Protein AF-A0A917B1N3-F1 (afdb_monomer)

Foldseek 3Di:
DDDPVVVDDDPPDDDDPDDDQQCPDQDADPVRHRDHPVVVVVVVVVCVVVPDQDPVNDPDDDDDDDDDDPVVVVVLVVVCVVVVHDSVVVVVVVVVVVVVVVVVD

Organism: NCBI:txid1588641

pLDDT: mean 83.88, std 13.62, range [46.44, 98.12]

Structure (mmCIF, N/CA/C/O backbone):
data_AF-A0A917B1N3-F1
#
_entry.id   AF-A0A917B1N3-F1
#
loop_
_atom_site.group_PDB
_atom_site.id
_atom_site.type_symbol
_atom_site.label_atom_id
_atom_site.label_alt_id
_atom_site.label_comp_id
_atom_site.label_asym_id
_atom_site.label_entity_id
_atom_site.label_seq_id
_atom_site.pdbx_PDB_ins_code
_atom_site.Cartn_x
_atom_site.Cartn_y
_atom_site.Cartn_z
_atom_site.occupancy
_atom_site.B_iso_or_equiv
_atom_site.auth_seq_id
_atom_site.auth_comp_id
_atom_site.auth_asym_id
_atom_site.auth_atom_id
_atom_site.pdbx_PDB_model_num
ATOM 1 N N . MET A 1 1 ? -11.372 -7.881 -39.532 1.00 46.44 1 MET A N 1
ATOM 2 C CA . MET A 1 1 ? -11.216 -7.941 -38.065 1.00 46.44 1 MET A CA 1
ATOM 3 C C . MET A 1 1 ? -10.476 -9.236 -37.768 1.00 46.44 1 MET A C 1
ATOM 5 O O . MET A 1 1 ? -10.992 -10.292 -38.102 1.00 46.44 1 MET A O 1
ATOM 9 N N . THR A 1 2 ? -9.215 -9.158 -37.349 1.00 63.59 2 THR A N 1
ATOM 10 C CA . THR A 1 2 ? -8.315 -10.316 -37.208 1.00 63.59 2 THR A CA 1
ATOM 11 C C . THR A 1 2 ? -8.756 -11.190 -36.036 1.00 63.59 2 THR A C 1
ATOM 13 O O . THR A 1 2 ? -9.045 -10.660 -34.966 1.00 63.59 2 THR A O 1
ATOM 16 N N . ASP A 1 3 ? -8.815 -12.510 -36.226 1.00 69.75 3 ASP A N 1
ATOM 17 C CA . ASP A 1 3 ? -9.096 -13.451 -35.139 1.00 69.75 3 ASP A CA 1
ATOM 18 C C . ASP A 1 3 ? -7.950 -13.417 -34.119 1.00 69.75 3 ASP A C 1
ATOM 20 O O . ASP A 1 3 ? -6.845 -13.910 -34.361 1.00 69.75 3 ASP A O 1
ATOM 24 N N . THR A 1 4 ? -8.209 -12.784 -32.978 1.00 71.38 4 THR A N 1
ATOM 25 C CA . THR A 1 4 ? -7.233 -12.613 -31.902 1.00 71.38 4 THR A CA 1
ATOM 26 C C . THR A 1 4 ? -7.005 -13.896 -31.108 1.00 71.38 4 THR A C 1
ATOM 28 O O . THR A 1 4 ? -5.997 -13.988 -30.406 1.00 71.38 4 THR A O 1
ATOM 31 N N . LYS A 1 5 ? -7.867 -14.919 -31.249 1.00 76.12 5 LYS A N 1
ATOM 32 C CA . LYS A 1 5 ? -7.704 -16.201 -30.547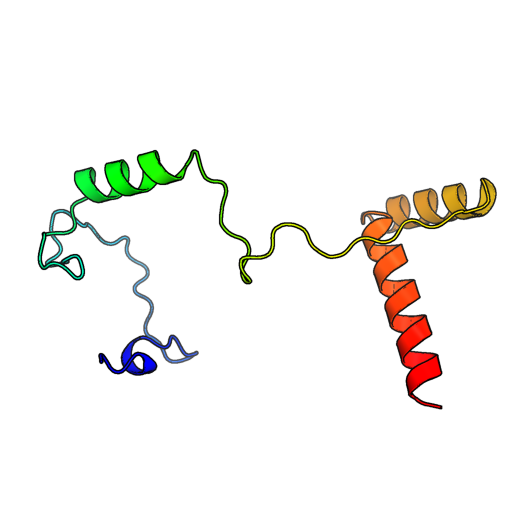 1.00 76.12 5 LYS A CA 1
ATOM 33 C C . LYS A 1 5 ? -6.423 -16.924 -30.954 1.00 76.12 5 LYS A C 1
ATOM 35 O O . LYS A 1 5 ? -5.865 -17.634 -30.124 1.00 76.12 5 LYS A O 1
ATOM 40 N N . LYS A 1 6 ? -5.914 -16.701 -32.175 1.00 70.00 6 LYS A N 1
ATOM 41 C CA . LYS A 1 6 ? -4.676 -17.344 -32.652 1.00 70.00 6 LYS A CA 1
ATOM 42 C C . LYS A 1 6 ? -3.413 -16.917 -31.894 1.00 70.00 6 LYS A C 1
ATOM 44 O O . LYS A 1 6 ? -2.393 -17.578 -32.017 1.00 70.00 6 LYS A O 1
ATOM 49 N N . TYR A 1 7 ? -3.464 -15.805 -31.161 1.00 78.69 7 TYR A N 1
ATOM 50 C CA . TYR A 1 7 ? -2.335 -15.282 -30.385 1.00 78.69 7 TYR A CA 1
ATOM 51 C C . TYR A 1 7 ? -2.450 -15.601 -28.887 1.00 78.69 7 TYR A C 1
ATOM 53 O O . TYR A 1 7 ? -1.680 -15.081 -28.082 1.00 78.69 7 TYR A O 1
ATOM 61 N N . ARG A 1 8 ? -3.444 -16.405 -28.485 1.00 82.81 8 ARG A N 1
ATOM 62 C CA . ARG A 1 8 ? -3.645 -16.777 -27.085 1.00 82.81 8 ARG A CA 1
ATOM 63 C C . ARG A 1 8 ? -2.549 -17.750 -26.651 1.00 82.81 8 ARG A C 1
ATOM 65 O O . ARG A 1 8 ? -2.492 -18.863 -27.155 1.00 82.81 8 ARG A O 1
ATOM 72 N N . VAL A 1 9 ? -1.739 -17.332 -25.682 1.00 81.62 9 VAL A N 1
ATOM 73 C CA . VAL A 1 9 ? -0.772 -18.200 -25.001 1.00 81.62 9 VAL A CA 1
ATOM 74 C C . VAL A 1 9 ? -1.523 -19.109 -24.020 1.00 81.62 9 VAL A C 1
ATOM 76 O O . VAL A 1 9 ? -2.380 -18.647 -23.263 1.00 81.62 9 VAL A O 1
ATOM 79 N N . THR A 1 10 ? -1.226 -20.399 -24.077 1.00 87.31 10 THR A N 1
ATOM 80 C CA . THR A 1 10 ? -1.765 -21.493 -23.255 1.00 87.31 10 THR A CA 1
ATOM 81 C C . THR A 1 10 ? -0.613 -22.280 -22.634 1.00 87.31 10 THR A C 1
ATOM 83 O O . THR A 1 10 ? 0.536 -22.085 -23.025 1.00 87.31 10 THR A O 1
ATOM 86 N N . ASP A 1 11 ? -0.908 -23.198 -21.715 1.00 85.75 11 ASP A N 1
ATOM 87 C CA . ASP A 1 11 ? 0.121 -24.022 -21.059 1.00 85.75 11 ASP A CA 1
ATOM 88 C C . ASP A 1 11 ? 0.914 -24.894 -22.053 1.00 85.75 11 ASP A C 1
ATOM 90 O O . ASP A 1 11 ? 2.092 -25.159 -21.841 1.00 85.75 11 ASP A O 1
ATOM 94 N N . ASP A 1 12 ? 0.301 -25.258 -23.184 1.00 85.19 12 ASP A N 1
ATOM 95 C CA . ASP A 1 12 ? 0.945 -26.011 -24.272 1.00 85.19 12 ASP A CA 1
ATOM 96 C C . ASP A 1 12 ? 1.669 -25.122 -25.299 1.00 85.19 12 ASP A C 1
ATOM 98 O O . ASP A 1 12 ? 2.162 -25.606 -26.322 1.00 85.19 12 ASP A O 1
ATOM 102 N N . SER A 1 13 ? 1.690 -23.802 -25.095 1.00 83.31 13 SER A N 1
ATOM 103 C CA . SER A 1 13 ? 2.369 -22.899 -26.021 1.00 83.31 13 SER A CA 1
ATOM 104 C C . SER A 1 13 ? 3.875 -23.112 -25.953 1.00 83.31 13 SER A C 1
ATOM 106 O O . SER A 1 13 ? 4.497 -22.935 -24.909 1.00 83.31 13 SER A O 1
ATOM 108 N N . GLN A 1 14 ? 4.472 -23.451 -27.095 1.00 78.75 14 GLN A N 1
ATOM 109 C CA . GLN A 1 14 ? 5.921 -23.557 -27.212 1.00 78.75 14 GLN A CA 1
ATOM 110 C C . GLN A 1 14 ? 6.547 -22.170 -27.066 1.00 78.75 14 GLN A C 1
ATOM 112 O O . GLN A 1 14 ? 6.391 -21.307 -27.931 1.00 78.75 14 GLN A O 1
ATOM 117 N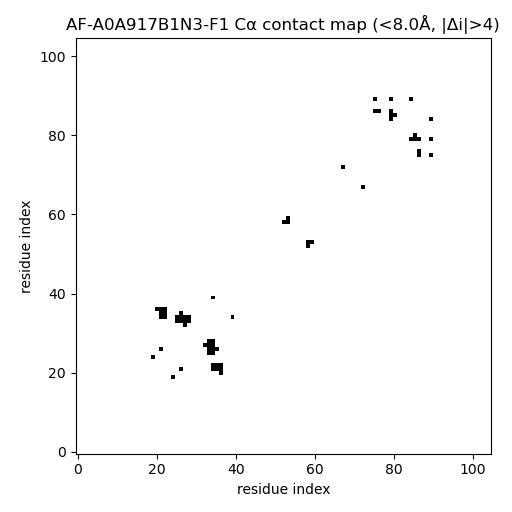 N . LEU A 1 15 ? 7.252 -21.966 -25.958 1.00 76.50 15 LEU A N 1
ATOM 118 C CA . LEU A 1 15 ? 8.086 -20.794 -25.747 1.00 76.50 15 LEU A CA 1
ATOM 119 C C . LEU A 1 15 ? 9.492 -21.123 -26.238 1.00 76.50 15 LEU A C 1
ATOM 121 O O . LEU A 1 15 ? 10.069 -22.145 -25.869 1.00 76.50 15 LEU A O 1
ATOM 125 N N . VAL A 1 16 ? 10.032 -20.267 -27.096 1.00 77.50 16 VAL A N 1
ATOM 126 C CA . VAL A 1 16 ? 11.417 -20.386 -27.543 1.00 77.50 16 VAL A CA 1
ATOM 127 C C . VAL A 1 16 ? 12.284 -19.715 -26.480 1.00 77.50 16 VAL A C 1
ATOM 129 O O . VAL A 1 16 ? 12.086 -18.539 -26.192 1.00 77.50 16 VAL A O 1
ATOM 132 N N . GLU A 1 17 ? 13.208 -20.460 -25.869 1.00 65.00 17 GLU A N 1
ATOM 133 C CA . GLU A 1 17 ? 14.089 -19.933 -24.807 1.00 65.00 17 GLU A CA 1
ATOM 134 C C . GLU A 1 17 ? 15.185 -18.997 -25.339 1.00 65.00 17 GLU A C 1
ATOM 136 O O . GLU A 1 17 ? 15.830 -18.288 -24.570 1.00 65.00 17 GLU A O 1
ATOM 141 N N . ALA A 1 18 ? 15.407 -18.992 -26.655 1.00 78.75 18 ALA A N 1
ATOM 142 C CA . ALA A 1 18 ? 16.386 -18.129 -27.294 1.00 78.75 18 ALA A CA 1
ATOM 143 C C . ALA A 1 18 ? 15.833 -16.714 -27.494 1.00 78.75 18 ALA A C 1
ATOM 145 O O . ALA A 1 18 ? 14.690 -16.531 -27.921 1.00 78.75 18 ALA A O 1
ATOM 146 N N . GLU A 1 19 ? 16.680 -15.718 -27.245 1.00 76.69 19 GLU A N 1
ATOM 147 C CA . GLU A 1 19 ? 16.387 -14.335 -27.603 1.00 76.69 19 GLU A CA 1
ATOM 148 C C . GLU A 1 19 ? 16.157 -14.221 -29.115 1.00 76.69 19 GLU A C 1
ATOM 150 O O . GLU A 1 19 ? 16.890 -14.793 -29.928 1.00 76.69 19 GLU A O 1
ATOM 155 N N . ALA A 1 20 ? 15.107 -13.493 -29.493 1.00 81.44 20 ALA A N 1
ATOM 156 C CA . ALA A 1 20 ? 14.822 -13.213 -30.889 1.00 81.44 20 ALA A CA 1
ATOM 157 C C . ALA A 1 20 ? 15.759 -12.105 -31.383 1.00 81.44 20 ALA A C 1
ATOM 159 O O . ALA A 1 20 ? 15.698 -10.987 -30.885 1.00 81.44 20 ALA A O 1
ATOM 160 N N . ASP A 1 21 ? 16.589 -12.415 -32.378 1.00 87.06 21 ASP A N 1
ATOM 161 C CA . ASP A 1 21 ? 17.374 -11.427 -33.123 1.00 87.06 21 ASP A CA 1
ATOM 162 C C . ASP A 1 21 ? 16.456 -10.744 -34.145 1.00 87.06 21 ASP A C 1
ATOM 164 O O . ASP A 1 21 ? 16.099 -11.339 -35.171 1.00 87.06 21 ASP A O 1
ATOM 168 N N . LEU A 1 22 ? 16.026 -9.514 -33.848 1.00 87.75 22 LEU A N 1
ATOM 169 C CA . LEU A 1 22 ? 15.052 -8.805 -34.682 1.00 87.75 22 LEU A CA 1
ATOM 170 C C . LEU A 1 22 ? 15.633 -8.380 -36.032 1.00 87.75 22 LEU A C 1
ATOM 172 O O . LEU A 1 22 ? 14.884 -8.245 -36.995 1.00 87.75 22 LEU A O 1
ATOM 176 N N . ASP A 1 23 ? 16.950 -8.215 -36.130 1.00 86.75 23 ASP A N 1
ATOM 177 C CA . ASP A 1 23 ? 17.607 -7.799 -37.370 1.00 86.75 23 ASP A CA 1
ATOM 178 C C . ASP A 1 23 ? 17.771 -8.967 -38.355 1.00 86.75 23 ASP A C 1
ATOM 180 O O . ASP A 1 23 ? 17.856 -8.756 -39.569 1.00 86.75 23 ASP A O 1
ATOM 184 N N . LYS A 1 24 ? 17.786 -10.209 -37.854 1.00 84.00 24 LYS A N 1
ATOM 185 C CA . LYS A 1 24 ? 17.796 -11.432 -38.679 1.00 84.00 24 LYS A CA 1
ATOM 186 C C . LYS A 1 24 ? 16.412 -12.052 -38.873 1.00 84.00 24 LYS A C 1
ATOM 188 O O . LYS A 1 24 ? 16.215 -12.816 -39.821 1.00 84.00 24 LYS A O 1
ATOM 193 N N . GLY A 1 25 ? 15.469 -11.770 -37.978 1.00 74.88 25 GLY A N 1
ATOM 194 C CA . GLY A 1 25 ? 14.108 -12.289 -38.032 1.00 74.88 25 GLY A CA 1
ATOM 195 C C . GLY A 1 25 ? 13.249 -11.600 -39.096 1.00 74.88 25 GLY A C 1
ATOM 196 O O . GLY A 1 25 ? 13.331 -10.397 -39.318 1.00 74.88 25 GLY A O 1
ATOM 197 N N . GLN A 1 26 ? 12.350 -12.349 -39.741 1.00 80.25 26 GLN A N 1
ATOM 198 C CA . GLN A 1 26 ? 11.355 -11.775 -40.654 1.00 80.25 26 GLN A CA 1
ATOM 199 C C . GLN A 1 26 ? 10.118 -11.309 -39.866 1.00 80.25 26 GLN A C 1
ATOM 201 O O . GLN A 1 26 ? 9.020 -11.847 -40.015 1.00 80.25 26 GLN A O 1
ATOM 206 N N . HIS A 1 27 ? 10.311 -10.335 -38.974 1.00 84.25 27 HIS A N 1
ATOM 207 C CA . HIS A 1 27 ? 9.247 -9.754 -38.155 1.00 84.25 27 HIS A CA 1
ATOM 208 C C . HIS A 1 27 ? 8.769 -8.427 -38.744 1.00 84.25 27 HIS A C 1
ATOM 210 O O . HIS A 1 27 ? 9.560 -7.610 -39.214 1.00 84.25 27 HIS A O 1
ATOM 216 N N . THR A 1 28 ? 7.458 -8.193 -38.708 1.00 90.19 28 THR A N 1
ATOM 217 C CA . THR A 1 28 ? 6.852 -6.962 -39.225 1.00 90.19 28 THR A CA 1
ATOM 218 C C . THR A 1 28 ? 5.834 -6.394 -38.252 1.00 90.19 28 THR A C 1
ATOM 220 O O . THR A 1 28 ? 5.052 -7.128 -37.645 1.00 90.19 28 THR A O 1
ATOM 223 N N . TRP A 1 29 ? 5.786 -5.070 -38.183 1.00 87.25 29 TRP A N 1
ATOM 224 C CA . TRP A 1 29 ? 4.713 -4.321 -37.549 1.00 87.25 29 TRP A CA 1
ATOM 225 C C . TRP A 1 29 ? 3.367 -4.556 -38.267 1.00 87.25 29 TRP A C 1
ATOM 227 O O . TRP A 1 29 ? 3.346 -4.985 -39.424 1.00 87.25 29 TRP A O 1
ATOM 237 N N . PRO A 1 30 ? 2.218 -4.237 -37.634 1.00 84.69 30 PRO A N 1
ATOM 238 C CA . PRO A 1 30 ? 0.899 -4.360 -38.268 1.00 84.69 30 PRO A CA 1
ATOM 239 C C . PRO A 1 30 ? 0.723 -3.541 -39.556 1.00 84.69 30 PRO A C 1
ATOM 241 O O . PRO A 1 30 ? -0.155 -3.846 -40.358 1.00 84.69 30 PRO A O 1
ATOM 244 N N . ASP A 1 31 ? 1.540 -2.505 -39.748 1.00 87.00 31 ASP A N 1
ATOM 245 C CA . ASP A 1 31 ? 1.571 -1.664 -40.949 1.00 87.00 31 ASP A CA 1
ATOM 246 C C . ASP A 1 31 ? 2.524 -2.186 -42.043 1.00 87.00 31 ASP A C 1
ATOM 248 O O . ASP A 1 31 ? 2.709 -1.532 -43.067 1.00 87.00 31 ASP A O 1
ATOM 252 N N . GLY A 1 32 ? 3.123 -3.362 -41.837 1.00 87.19 32 GLY A N 1
ATOM 253 C CA . GLY A 1 32 ? 4.022 -4.015 -42.784 1.00 87.19 32 GLY A CA 1
ATOM 254 C C . GLY A 1 32 ? 5.471 -3.529 -42.735 1.00 87.19 32 GLY A C 1
ATOM 255 O O . GLY A 1 32 ? 6.303 -4.071 -43.460 1.00 87.19 32 GLY A O 1
ATOM 256 N N . ARG A 1 33 ? 5.816 -2.550 -41.888 1.00 89.00 33 ARG A N 1
ATOM 257 C CA . ARG A 1 33 ? 7.218 -2.142 -41.703 1.00 89.00 33 ARG A CA 1
ATOM 258 C C . ARG A 1 33 ? 8.013 -3.251 -41.005 1.00 89.00 33 ARG A C 1
ATOM 260 O O . ARG A 1 33 ? 7.463 -3.901 -40.114 1.00 89.00 33 ARG A O 1
ATOM 267 N N . PRO A 1 34 ? 9.295 -3.462 -41.347 1.00 90.31 34 PRO A N 1
ATOM 268 C CA . PRO A 1 34 ? 10.123 -4.439 -40.645 1.00 90.31 34 PRO A CA 1
ATOM 269 C C . PRO A 1 34 ? 10.295 -4.036 -39.175 1.00 90.31 34 PRO A C 1
ATOM 271 O O . PRO A 1 34 ? 10.466 -2.854 -38.875 1.00 90.31 34 PRO A O 1
ATOM 274 N N . MET A 1 35 ? 10.243 -5.001 -38.260 1.00 91.94 35 MET A N 1
ATOM 275 C CA . MET A 1 35 ? 10.695 -4.825 -36.876 1.00 91.94 35 MET A CA 1
ATOM 276 C C . MET A 1 35 ? 12.197 -5.077 -36.835 1.00 91.94 35 MET A C 1
ATOM 278 O O . MET A 1 35 ? 12.631 -6.148 -37.233 1.00 91.94 35 MET A O 1
ATOM 282 N N . THR A 1 36 ? 12.963 -4.091 -36.376 1.00 93.56 36 THR A N 1
ATOM 283 C CA . THR A 1 36 ? 14.421 -4.171 -36.196 1.00 93.56 36 THR A CA 1
ATOM 284 C C . THR A 1 36 ? 14.768 -3.803 -34.761 1.00 93.56 36 THR A C 1
ATOM 286 O O . THR A 1 36 ? 13.946 -3.194 -34.060 1.00 93.56 36 THR A O 1
ATOM 289 N N . GLU A 1 37 ? 15.982 -4.118 -34.315 1.00 91.19 37 GLU A N 1
ATOM 290 C CA . GLU A 1 37 ? 16.440 -3.738 -32.972 1.00 91.19 37 GLU A CA 1
ATOM 291 C C . GLU A 1 37 ? 16.370 -2.217 -32.785 1.00 91.19 37 GLU A C 1
ATOM 293 O O . GLU A 1 37 ? 15.821 -1.704 -31.805 1.00 91.19 37 GLU A O 1
ATOM 298 N N . GLN A 1 38 ? 16.835 -1.474 -33.793 1.00 91.25 38 GLN A N 1
ATOM 299 C CA . GLN A 1 38 ? 16.850 -0.015 -33.771 1.00 91.25 38 GLN A CA 1
ATOM 300 C C . GLN A 1 38 ? 15.441 0.582 -33.628 1.00 91.25 38 GLN A C 1
ATOM 302 O O . GLN A 1 38 ? 15.201 1.401 -32.739 1.00 91.25 38 GLN A O 1
ATO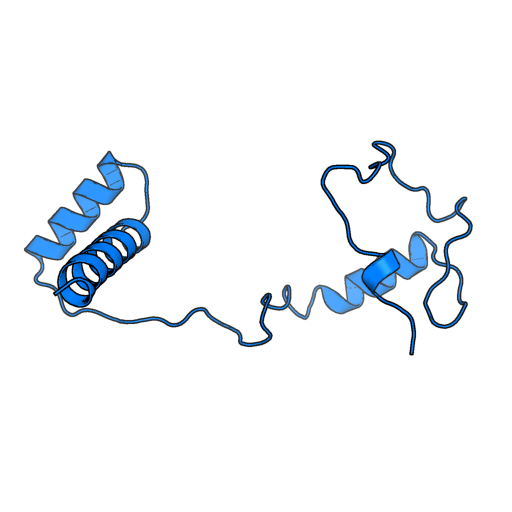M 307 N N . ASN A 1 39 ? 14.489 0.185 -34.478 1.00 89.94 39 ASN A N 1
ATOM 308 C CA . ASN A 1 39 ? 13.163 0.805 -34.456 1.00 89.94 39 ASN A CA 1
ATOM 309 C C . ASN A 1 39 ? 12.319 0.360 -33.248 1.00 89.94 39 ASN A C 1
ATOM 311 O O . ASN A 1 39 ? 11.490 1.128 -32.754 1.00 89.94 39 ASN A O 1
ATOM 315 N N . THR A 1 40 ? 12.585 -0.832 -32.710 1.00 88.62 40 THR A N 1
ATOM 316 C CA . THR A 1 40 ? 11.980 -1.322 -31.466 1.00 88.62 40 THR A CA 1
ATOM 317 C C . THR A 1 40 ? 12.514 -0.546 -30.262 1.00 88.62 40 THR A C 1
ATOM 319 O O . THR A 1 40 ? 11.739 -0.154 -29.378 1.00 88.62 40 THR A O 1
ATOM 322 N N . ALA A 1 41 ? 13.816 -0.245 -30.242 1.00 87.94 41 ALA A N 1
ATOM 323 C CA . ALA A 1 41 ? 14.430 0.599 -29.224 1.00 87.94 41 ALA A CA 1
ATOM 324 C C . ALA A 1 41 ? 13.869 2.030 -29.260 1.00 87.94 41 ALA A C 1
ATOM 326 O O . ALA A 1 41 ? 13.492 2.564 -28.214 1.00 87.94 41 ALA A O 1
ATOM 327 N N . GLU A 1 42 ? 13.731 2.627 -30.448 1.00 87.69 42 GLU A N 1
ATOM 328 C CA . GLU A 1 42 ? 13.124 3.953 -30.633 1.00 87.69 42 GLU A CA 1
ATOM 329 C C . GLU A 1 42 ? 11.659 3.987 -30.169 1.00 87.69 42 GLU A C 1
ATOM 331 O O . GLU A 1 42 ? 11.268 4.873 -29.402 1.00 87.69 42 GLU A O 1
ATOM 336 N N . TYR A 1 43 ? 10.858 2.990 -30.562 1.00 83.94 43 TYR A N 1
ATOM 337 C CA . TYR A 1 43 ? 9.463 2.847 -30.133 1.00 83.94 43 TYR A CA 1
ATOM 338 C C . TYR A 1 43 ? 9.337 2.746 -28.607 1.00 83.94 43 TYR A C 1
ATOM 340 O O . TYR A 1 43 ? 8.467 3.371 -27.991 1.00 83.94 43 TYR A O 1
ATOM 348 N N . THR A 1 44 ? 10.231 1.982 -27.978 1.00 80.62 44 THR A N 1
ATOM 349 C CA . THR A 1 44 ? 10.245 1.795 -26.524 1.00 80.62 44 THR A CA 1
ATOM 350 C C . THR A 1 44 ? 10.704 3.061 -25.803 1.00 80.62 44 THR A C 1
ATOM 352 O O . THR A 1 44 ? 10.093 3.456 -24.809 1.00 80.62 44 THR A O 1
ATOM 355 N N . ALA A 1 45 ? 11.743 3.735 -26.301 1.00 81.56 45 ALA A N 1
ATOM 356 C CA . ALA A 1 45 ? 12.270 4.967 -25.719 1.00 81.56 45 ALA A CA 1
ATOM 357 C C . ALA A 1 45 ? 11.216 6.083 -25.675 1.00 81.56 45 ALA A C 1
ATOM 359 O O . ALA A 1 45 ? 11.071 6.737 -24.642 1.00 81.56 45 ALA A O 1
ATOM 360 N N . GLN A 1 46 ? 10.414 6.235 -26.735 1.00 76.88 46 GLN A N 1
ATOM 361 C CA . GLN A 1 46 ? 9.308 7.202 -26.780 1.00 76.88 46 GLN A CA 1
ATOM 362 C C . GLN A 1 46 ? 8.223 6.926 -25.728 1.00 76.88 46 GLN A C 1
ATOM 364 O O . GLN A 1 46 ? 7.546 7.848 -25.280 1.00 76.88 46 GLN A O 1
ATOM 369 N N . ARG A 1 47 ? 8.062 5.665 -25.309 1.00 69.31 47 ARG A N 1
ATOM 370 C CA . ARG A 1 47 ? 7.053 5.243 -24.328 1.00 69.31 47 ARG A CA 1
ATOM 371 C C . ARG A 1 47 ? 7.569 5.175 -22.893 1.00 69.31 47 ARG A C 1
ATOM 373 O O . ARG A 1 47 ? 6.751 5.068 -21.991 1.00 69.31 47 ARG A O 1
ATOM 380 N N . LYS A 1 48 ? 8.880 5.291 -22.643 1.00 59.62 48 LYS A N 1
ATOM 381 C CA . LYS A 1 48 ? 9.435 5.319 -21.273 1.00 59.62 48 LYS A CA 1
ATOM 382 C C . LYS A 1 48 ? 8.927 6.504 -20.438 1.00 59.62 48 LYS A C 1
ATOM 384 O O . LYS A 1 48 ? 8.904 6.406 -19.216 1.00 59.62 48 LYS A O 1
ATOM 389 N N . SER A 1 49 ? 8.514 7.603 -21.075 1.00 56.06 49 SER A N 1
ATOM 390 C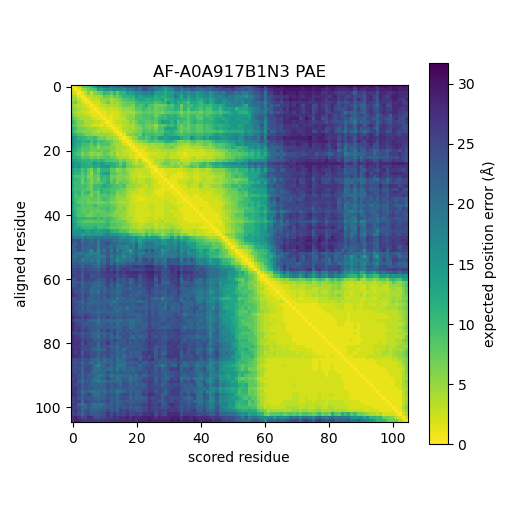 CA . SER A 1 49 ? 7.963 8.794 -20.406 1.00 56.06 49 SER A CA 1
ATOM 391 C C . SER A 1 49 ? 6.513 8.619 -19.938 1.00 56.06 49 SER A C 1
ATOM 393 O O . SER A 1 49 ? 6.093 9.264 -18.980 1.00 56.06 49 SER A O 1
ATOM 395 N N . ALA A 1 50 ? 5.756 7.721 -20.572 1.00 61.06 50 ALA A N 1
ATOM 396 C CA . ALA A 1 50 ? 4.427 7.314 -20.147 1.00 61.06 50 ALA A CA 1
ATOM 397 C C . ALA A 1 50 ? 4.585 6.019 -19.347 1.00 61.06 50 ALA A C 1
ATOM 399 O O . ALA A 1 50 ? 4.677 4.941 -19.929 1.00 61.06 50 ALA A O 1
ATOM 400 N N . GLY A 1 51 ? 4.694 6.123 -18.018 1.00 62.91 51 GLY A N 1
ATOM 401 C CA . GLY A 1 51 ? 4.842 4.959 -17.136 1.00 62.91 51 GLY A CA 1
ATOM 402 C C . GLY A 1 51 ? 3.907 3.802 -17.520 1.00 62.91 51 GLY A C 1
ATOM 403 O O . GLY A 1 51 ? 2.832 4.025 -18.079 1.00 62.91 51 GLY A O 1
ATOM 404 N N . ARG A 1 52 ? 4.333 2.558 -17.251 1.00 58.59 52 ARG A N 1
ATOM 405 C CA . ARG A 1 52 ? 3.632 1.331 -17.672 1.00 58.59 52 ARG A CA 1
ATOM 406 C C . ARG A 1 52 ? 2.115 1.464 -17.430 1.00 58.59 52 ARG A C 1
ATOM 408 O O . ARG A 1 52 ? 1.722 1.609 -16.270 1.00 58.59 52 ARG A O 1
ATOM 415 N N . PRO A 1 53 ? 1.274 1.406 -18.481 1.00 59.69 53 PRO A N 1
ATOM 416 C CA . PRO A 1 53 ? -0.171 1.500 -18.325 1.00 59.69 53 PRO A CA 1
ATOM 417 C C . PRO A 1 53 ? -0.667 0.456 -17.326 1.00 59.69 53 PRO A C 1
ATOM 419 O O . PRO A 1 53 ? -0.216 -0.695 -17.353 1.00 59.69 53 PRO A O 1
ATOM 422 N N . SER A 1 54 ? -1.582 0.845 -16.437 1.00 58.19 54 SER A N 1
ATOM 423 C CA . SER A 1 54 ? -2.242 -0.128 -15.570 1.00 58.19 54 SER A CA 1
ATOM 424 C C . SER A 1 54 ? -3.041 -1.111 -16.431 1.00 58.19 54 SER A C 1
ATOM 426 O O . SER A 1 54 ? -3.569 -0.745 -17.482 1.00 58.19 54 SER A O 1
ATOM 428 N N . LEU A 1 55 ? -3.149 -2.364 -15.977 1.00 58.62 55 LEU A N 1
ATOM 429 C CA . LEU A 1 55 ? -3.833 -3.456 -16.690 1.00 58.62 55 LEU A CA 1
ATOM 430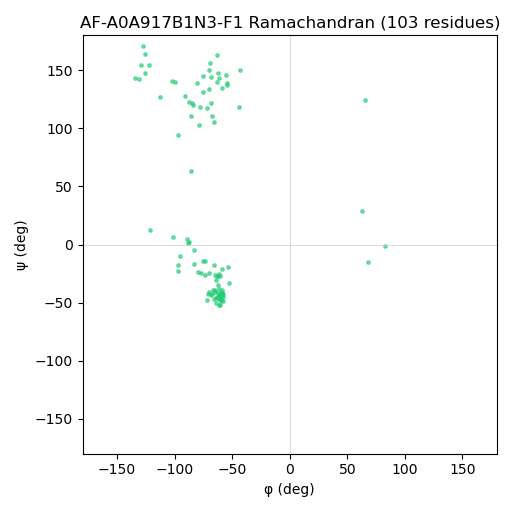 C C . LEU A 1 55 ? -5.284 -3.127 -17.104 1.00 58.62 55 LEU A C 1
ATOM 432 O O . LEU A 1 55 ? -5.794 -3.749 -18.027 1.00 58.62 55 LEU A O 1
ATOM 436 N N . ASN A 1 56 ? -5.915 -2.125 -16.474 1.00 58.78 56 ASN A N 1
ATOM 437 C CA . ASN A 1 56 ? -7.302 -1.716 -16.718 1.00 58.78 56 ASN A CA 1
ATOM 438 C C . ASN A 1 56 ? -7.458 -0.249 -17.166 1.00 58.78 56 ASN A C 1
ATOM 440 O O . ASN A 1 56 ? -8.563 0.283 -17.107 1.00 58.78 56 ASN A O 1
ATOM 444 N N . GLY A 1 57 ? -6.383 0.452 -17.545 1.00 53.97 57 GLY A N 1
ATOM 445 C CA . GLY A 1 57 ? -6.444 1.851 -18.008 1.00 53.97 57 GLY A CA 1
ATOM 446 C C . GLY A 1 57 ? -6.834 2.900 -16.948 1.00 53.97 57 GLY A C 1
ATOM 447 O O . GLY A 1 57 ? -6.588 4.086 -17.149 1.00 53.97 57 GLY A O 1
ATOM 448 N N . ALA A 1 58 ? -7.379 2.489 -15.801 1.00 60.34 58 ALA A N 1
ATOM 449 C CA . ALA A 1 58 ? -7.578 3.325 -14.626 1.00 60.34 58 ALA A CA 1
ATOM 450 C C . ALA A 1 58 ? -6.295 3.316 -13.784 1.00 60.34 58 ALA A C 1
ATOM 452 O O . ALA A 1 58 ? -5.885 2.285 -13.241 1.00 60.34 58 ALA A O 1
ATOM 453 N N . GLY A 1 59 ? -5.603 4.452 -13.743 1.00 63.94 59 GLY A N 1
ATOM 454 C CA . GLY A 1 59 ? -4.496 4.679 -12.823 1.00 63.94 59 GLY A CA 1
ATOM 455 C C . GLY A 1 59 ? -4.965 4.603 -11.367 1.00 63.94 59 GLY A C 1
ATOM 456 O O . GLY A 1 59 ? -6.053 5.060 -11.038 1.00 63.94 59 GLY A O 1
ATOM 457 N N . SER A 1 60 ? -4.099 4.051 -10.516 1.00 64.06 60 SER A N 1
ATOM 458 C CA . SER A 1 60 ? -4.281 3.792 -9.082 1.00 64.06 60 SER A CA 1
ATOM 459 C C . SER A 1 60 ? -5.352 2.760 -8.712 1.00 64.06 60 SER A C 1
ATOM 461 O O . SER A 1 60 ? -6.536 2.898 -9.007 1.00 64.06 60 SER A O 1
ATOM 463 N N . SER A 1 61 ? -4.933 1.741 -7.959 1.00 70.75 61 SER A N 1
ATOM 464 C CA . SER A 1 61 ? -5.850 0.892 -7.198 1.00 70.75 61 SER A CA 1
ATOM 465 C C . SER A 1 61 ? -6.722 1.758 -6.271 1.00 70.75 61 SER A C 1
ATOM 467 O O . SER A 1 61 ? -6.216 2.759 -5.746 1.00 70.75 61 SER A O 1
ATOM 469 N N . PRO A 1 62 ? -7.996 1.389 -6.028 1.00 82.12 62 PRO A N 1
ATOM 470 C CA . PRO A 1 62 ? -8.820 2.046 -5.021 1.00 82.12 62 PRO A CA 1
ATOM 471 C C . PRO A 1 62 ? -8.129 2.032 -3.655 1.00 82.12 62 PRO A C 1
ATOM 473 O O . PRO A 1 62 ? -7.535 1.025 -3.263 1.00 82.12 62 PRO A O 1
ATOM 476 N N . SER A 1 63 ? -8.214 3.146 -2.933 1.00 89.56 63 SER A N 1
ATOM 477 C CA . SER A 1 63 ? -7.616 3.306 -1.611 1.00 89.56 63 SER A CA 1
ATOM 478 C C . SER A 1 63 ? -8.662 3.750 -0.593 1.00 89.56 63 SER A C 1
ATOM 480 O O . SER A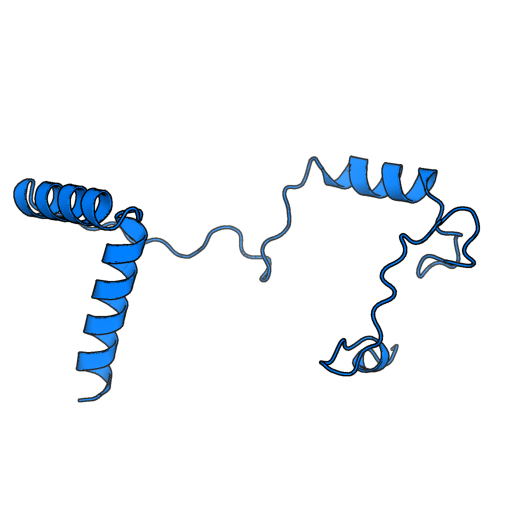 1 63 ? -9.616 4.460 -0.911 1.00 89.56 63 SER A O 1
ATO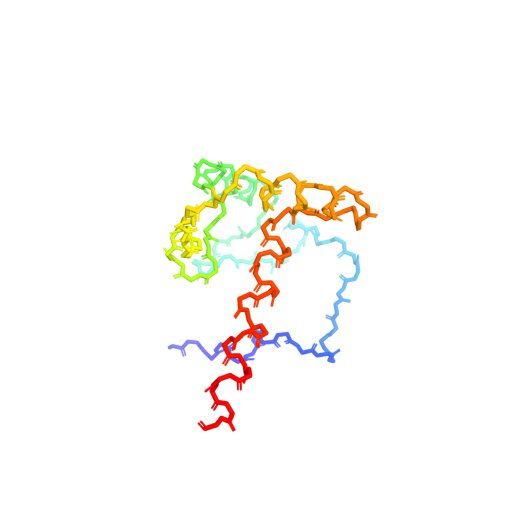M 482 N N . VAL A 1 64 ? -8.481 3.307 0.648 1.00 89.56 64 VAL A N 1
ATOM 483 C CA . VAL A 1 64 ? -9.288 3.714 1.800 1.00 89.56 64 VAL A CA 1
ATOM 484 C C . VAL A 1 64 ? -8.352 4.107 2.935 1.00 89.56 64 VAL A C 1
ATOM 486 O O . VAL A 1 64 ? -7.297 3.498 3.115 1.00 89.56 64 VAL A O 1
ATOM 489 N N . ALA A 1 65 ? -8.725 5.139 3.688 1.00 92.56 65 ALA A N 1
ATOM 490 C CA . ALA A 1 65 ? -7.971 5.617 4.840 1.00 92.56 65 ALA A CA 1
ATOM 491 C C . ALA A 1 65 ? -8.766 5.351 6.122 1.00 92.56 65 ALA A C 1
ATOM 493 O O . ALA A 1 65 ? -9.920 5.764 6.239 1.00 92.56 65 ALA A O 1
ATOM 494 N N . PHE A 1 66 ? -8.137 4.689 7.093 1.00 90.50 66 PHE A N 1
ATOM 495 C CA . PHE A 1 66 ? -8.737 4.406 8.393 1.00 90.50 66 PHE A CA 1
ATOM 496 C C . PHE A 1 66 ? -8.207 5.364 9.453 1.00 90.50 66 PHE A C 1
ATOM 498 O O . PHE A 1 66 ? -7.014 5.665 9.503 1.00 90.50 66 PHE A O 1
ATOM 505 N N . ARG A 1 67 ? -9.095 5.806 10.344 1.00 96.44 67 ARG A N 1
ATOM 506 C CA . ARG A 1 67 ? -8.684 6.430 11.602 1.00 96.44 67 ARG A CA 1
ATOM 507 C C . ARG A 1 67 ? -8.490 5.328 12.629 1.00 96.44 67 ARG A C 1
ATOM 509 O O . ARG A 1 67 ? -9.416 4.566 12.883 1.00 96.44 67 ARG A O 1
ATOM 516 N N . LEU A 1 68 ? -7.293 5.255 13.192 1.00 95.06 68 LEU A N 1
ATOM 517 C CA . LEU A 1 68 ? -6.901 4.237 14.160 1.00 95.06 68 LEU A CA 1
ATOM 518 C C . LEU A 1 68 ? -6.458 4.915 15.455 1.00 95.06 68 LEU A C 1
ATOM 520 O O . LEU A 1 68 ? -6.008 6.063 15.445 1.00 95.06 68 LEU A O 1
ATOM 524 N N . THR A 1 69 ? -6.564 4.197 16.568 1.00 98.12 69 THR A N 1
ATOM 525 C CA . THR A 1 69 ? -5.888 4.598 17.803 1.00 98.12 69 THR A CA 1
ATOM 526 C C . THR A 1 69 ? -4.375 4.425 17.639 1.00 98.12 69 THR A C 1
ATOM 528 O O . THR A 1 69 ? -3.917 3.623 16.822 1.00 98.12 69 THR A O 1
ATOM 531 N N . ALA A 1 70 ? -3.587 5.161 18.429 1.00 97.69 70 ALA A N 1
ATOM 532 C CA . ALA A 1 70 ? -2.129 5.032 18.409 1.00 97.69 70 ALA A CA 1
ATOM 533 C C . ALA A 1 70 ? -1.677 3.600 18.743 1.00 97.69 70 ALA A C 1
ATOM 535 O O . ALA A 1 70 ? -0.780 3.076 18.088 1.00 97.69 70 ALA A O 1
ATOM 536 N N . GLN A 1 71 ? -2.357 2.953 19.697 1.00 97.75 71 GLN A N 1
ATOM 537 C CA . GLN A 1 71 ? -2.068 1.573 20.083 1.00 97.75 71 GLN A CA 1
ATOM 538 C C . GLN A 1 71 ? -2.273 0.605 18.916 1.00 97.75 71 GLN A C 1
ATOM 540 O O . GLN A 1 71 ? -1.348 -0.107 18.552 1.00 97.75 71 GLN A O 1
ATOM 545 N N . LEU A 1 72 ? -3.439 0.647 18.261 1.00 97.00 72 LEU A N 1
ATOM 546 C CA . LEU A 1 72 ? -3.739 -0.263 17.154 1.00 97.00 72 LEU A CA 1
ATOM 547 C C . LEU A 1 72 ? -2.771 -0.077 15.980 1.00 97.00 72 LEU A C 1
ATOM 549 O O . LEU A 1 72 ? -2.406 -1.040 15.309 1.00 97.00 72 LEU A O 1
ATOM 553 N N . ARG A 1 73 ? -2.339 1.164 15.730 1.00 97.06 73 ARG A N 1
ATOM 554 C CA . ARG A 1 73 ? -1.309 1.431 14.728 1.00 97.06 73 ARG A CA 1
ATOM 555 C C . ARG A 1 73 ? 0.029 0.792 15.112 1.00 97.06 73 ARG A C 1
ATOM 557 O O . ARG A 1 73 ? 0.631 0.143 14.266 1.00 97.06 73 ARG A O 1
ATOM 564 N N . SER A 1 74 ? 0.455 0.952 16.364 1.00 97.88 74 SER A N 1
ATOM 565 C CA . SER A 1 74 ? 1.693 0.356 16.873 1.00 97.88 74 SER A CA 1
ATOM 566 C C . SER A 1 74 ? 1.673 -1.171 16.787 1.00 97.88 74 SER A C 1
ATOM 568 O O . SER A 1 74 ? 2.659 -1.769 16.365 1.00 97.88 74 SER A O 1
ATOM 570 N N . ASP A 1 75 ? 0.551 -1.798 17.142 1.00 97.62 75 ASP A N 1
ATOM 571 C CA . ASP A 1 75 ? 0.398 -3.255 17.089 1.00 97.62 75 ASP A CA 1
ATOM 572 C C . ASP A 1 75 ? 0.483 -3.766 15.641 1.00 97.62 75 ASP A C 1
ATOM 574 O O . ASP A 1 75 ? 1.145 -4.764 15.361 1.00 97.62 75 ASP A O 1
ATOM 578 N N . ALA A 1 76 ? -0.127 -3.042 14.695 1.00 96.88 76 ALA A N 1
ATOM 579 C CA . ALA A 1 76 ? -0.052 -3.372 13.274 1.00 96.88 76 ALA A CA 1
ATOM 580 C C . ALA A 1 76 ? 1.367 -3.210 12.702 1.00 96.88 76 ALA A C 1
ATOM 582 O O . ALA A 1 76 ? 1.790 -4.036 11.894 1.00 96.88 76 ALA A O 1
ATOM 583 N N . ASP A 1 77 ? 2.101 -2.169 13.112 1.00 97.81 77 ASP A N 1
ATOM 584 C CA . ASP A 1 77 ? 3.497 -1.965 12.704 1.00 97.81 77 ASP A CA 1
ATOM 585 C C . ASP A 1 77 ? 4.406 -3.086 13.258 1.00 97.81 77 ASP A C 1
ATOM 587 O O . ASP A 1 77 ? 5.279 -3.577 12.541 1.00 97.81 77 ASP A O 1
ATOM 591 N N . ALA A 1 78 ? 4.179 -3.535 14.498 1.00 98.12 78 ALA A N 1
ATOM 592 C CA . ALA A 1 78 ? 4.929 -4.637 15.106 1.00 98.12 78 ALA A CA 1
ATOM 593 C C . ALA A 1 78 ? 4.678 -5.975 14.391 1.00 98.12 78 ALA A C 1
ATOM 595 O O . ALA A 1 78 ? 5.634 -6.658 14.024 1.00 98.12 78 ALA A O 1
ATOM 596 N N . LEU A 1 79 ? 3.411 -6.308 14.119 1.00 97.88 79 LEU A N 1
ATOM 597 C CA . LEU A 1 79 ? 3.049 -7.527 13.389 1.00 97.88 79 LEU A CA 1
ATOM 598 C C . LEU A 1 79 ? 3.615 -7.523 11.960 1.00 97.88 79 LEU A C 1
ATOM 600 O O . LEU A 1 79 ? 4.153 -8.523 11.492 1.00 97.88 79 LEU A O 1
ATOM 604 N N . ALA A 1 80 ? 3.553 -6.377 11.277 1.00 97.31 80 ALA A N 1
ATOM 605 C CA . ALA A 1 80 ? 4.154 -6.192 9.958 1.00 97.31 80 ALA A CA 1
ATOM 606 C C . ALA A 1 80 ? 5.665 -6.467 9.959 1.00 97.31 80 ALA A C 1
ATOM 608 O O . ALA A 1 80 ? 6.180 -7.117 9.045 1.00 97.31 80 ALA A O 1
ATOM 609 N N . ALA A 1 81 ? 6.371 -5.985 10.985 1.00 97.75 81 ALA A N 1
ATOM 610 C CA . ALA A 1 81 ? 7.801 -6.211 11.140 1.00 97.75 81 ALA A CA 1
ATOM 611 C C . ALA A 1 81 ? 8.127 -7.686 11.420 1.00 97.75 81 ALA A C 1
ATOM 613 O O . ALA A 1 81 ? 9.057 -8.217 10.816 1.00 97.75 81 ALA A O 1
ATOM 614 N N . GLU A 1 82 ? 7.354 -8.347 12.286 1.00 97.81 82 GLU A N 1
ATOM 615 C CA . GLU A 1 82 ? 7.512 -9.771 12.603 1.00 97.81 82 GLU A CA 1
ATOM 616 C C . GLU A 1 82 ? 7.301 -10.659 11.367 1.00 97.81 82 GLU A C 1
ATOM 618 O O . GLU A 1 82 ? 8.102 -11.550 11.090 1.00 97.81 82 GLU A O 1
ATOM 623 N N . GLU A 1 83 ? 6.264 -10.378 10.577 1.00 97.06 83 GLU A N 1
ATOM 624 C CA . GLU A 1 83 ? 5.923 -11.152 9.379 1.00 97.06 83 GLU A CA 1
ATOM 625 C C . GLU A 1 83 ? 6.711 -10.745 8.121 1.00 97.06 83 GLU A C 1
ATOM 627 O O . GLU A 1 83 ? 6.545 -11.355 7.060 1.00 97.06 83 GLU A O 1
ATOM 632 N N . GLY A 1 84 ? 7.533 -9.693 8.195 1.00 97.69 84 GLY A N 1
ATOM 633 C CA . GLY A 1 84 ? 8.304 -9.185 7.058 1.00 97.69 84 GLY A CA 1
ATOM 634 C C . GLY A 1 84 ? 7.440 -8.673 5.898 1.00 97.69 84 GLY A C 1
ATOM 635 O O . GLY A 1 84 ? 7.859 -8.732 4.740 1.00 97.69 84 GLY A O 1
ATOM 636 N N . ARG A 1 85 ? 6.227 -8.180 6.177 1.00 96.81 85 ARG A N 1
ATOM 637 C CA . ARG A 1 85 ? 5.270 -7.694 5.166 1.00 96.81 85 ARG A CA 1
ATOM 638 C C . ARG A 1 85 ? 4.745 -6.300 5.518 1.00 96.81 85 ARG A C 1
ATOM 640 O O . ARG A 1 85 ? 4.705 -5.938 6.685 1.00 96.81 85 ARG A O 1
ATOM 647 N N . PRO A 1 86 ? 4.308 -5.482 4.543 1.00 96.88 86 PRO A N 1
ATOM 648 C CA . PRO A 1 86 ? 3.813 -4.142 4.843 1.00 96.88 86 PRO A CA 1
ATOM 649 C C . PRO A 1 86 ? 2.462 -4.179 5.572 1.00 96.88 86 PRO A C 1
ATOM 651 O O . PRO A 1 86 ? 1.614 -5.022 5.282 1.00 96.88 86 PRO A O 1
ATOM 654 N N . VAL A 1 87 ? 2.200 -3.172 6.413 1.00 95.88 87 VAL A N 1
ATOM 655 C CA . VAL A 1 87 ? 0.911 -2.987 7.118 1.00 95.88 87 VAL A CA 1
ATOM 656 C C . VAL A 1 87 ? -0.289 -3.009 6.165 1.00 95.88 87 VAL A C 1
ATOM 658 O O . VAL A 1 87 ? -1.359 -3.500 6.511 1.00 95.88 87 VAL A O 1
ATOM 661 N N . SER A 1 88 ? -0.123 -2.522 4.933 1.00 94.25 88 SER A N 1
ATOM 662 C CA . SER A 1 88 ? -1.182 -2.540 3.918 1.00 94.25 88 SER A CA 1
ATOM 663 C C . SER A 1 88 ? -1.594 -3.951 3.484 1.00 94.25 88 SER A C 1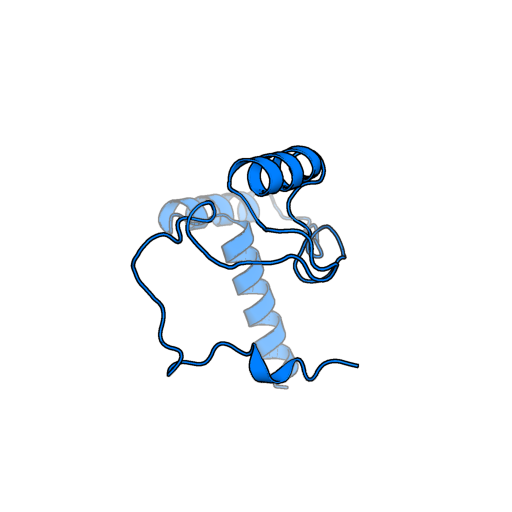
ATOM 665 O O . SER A 1 88 ? -2.735 -4.134 3.063 1.00 94.25 88 SER A O 1
ATOM 667 N N . ALA A 1 89 ? -0.703 -4.943 3.583 1.00 95.88 89 ALA A N 1
ATOM 668 C CA . ALA A 1 89 ? -1.035 -6.340 3.323 1.00 95.88 89 ALA A CA 1
ATOM 669 C C . ALA A 1 89 ? -1.907 -6.907 4.450 1.00 95.88 89 ALA A C 1
ATOM 671 O O . ALA A 1 89 ? -2.975 -7.438 4.166 1.00 95.88 89 ALA A O 1
ATOM 672 N N . ILE A 1 90 ? -1.508 -6.685 5.706 1.00 96.19 90 ILE A N 1
ATOM 673 C CA . ILE A 1 90 ? -2.272 -7.099 6.894 1.00 96.19 90 ILE A CA 1
ATOM 674 C C . ILE A 1 90 ? -3.656 -6.438 6.900 1.00 96.19 90 ILE A C 1
ATOM 676 O O . ILE A 1 90 ? -4.672 -7.104 7.078 1.00 96.19 90 ILE A O 1
ATOM 680 N N . ALA A 1 91 ? -3.720 -5.127 6.648 1.00 95.12 91 ALA A N 1
ATOM 681 C CA . ALA A 1 91 ? -4.981 -4.389 6.610 1.00 95.12 91 ALA A CA 1
ATOM 682 C C . ALA A 1 91 ? -5.925 -4.901 5.511 1.00 95.12 91 ALA A C 1
ATOM 684 O O . ALA A 1 91 ? -7.136 -4.980 5.723 1.00 95.12 91 ALA A O 1
ATOM 685 N N . ARG A 1 92 ? -5.377 -5.259 4.341 1.00 95.06 92 ARG A N 1
ATOM 686 C CA . ARG A 1 92 ? -6.153 -5.857 3.251 1.00 95.06 92 ARG A CA 1
ATOM 687 C C . ARG A 1 92 ? -6.709 -7.216 3.660 1.00 95.06 92 ARG A C 1
ATOM 689 O O . ARG A 1 92 ? -7.906 -7.426 3.516 1.00 95.06 92 ARG A O 1
ATOM 696 N N . GLU A 1 93 ? -5.862 -8.092 4.191 1.00 95.75 93 GLU A N 1
ATOM 697 C CA . GLU A 1 93 ? -6.247 -9.436 4.624 1.00 95.75 93 GLU A CA 1
ATOM 698 C C . GLU A 1 93 ? -7.350 -9.381 5.687 1.00 95.75 93 GLU A C 1
ATOM 700 O O . GLU A 1 93 ? -8.399 -9.999 5.521 1.00 95.75 93 GLU A O 1
ATOM 705 N N . ALA A 1 94 ? -7.180 -8.544 6.714 1.00 95.62 94 ALA A N 1
ATOM 706 C CA . ALA A 1 94 ? -8.181 -8.350 7.759 1.00 95.62 94 ALA A CA 1
ATOM 707 C C . ALA A 1 94 ? -9.529 -7.853 7.204 1.00 95.62 94 ALA A C 1
ATOM 709 O O . ALA A 1 94 ? -10.589 -8.325 7.625 1.00 95.62 94 ALA A O 1
ATOM 710 N N . LEU A 1 95 ? -9.508 -6.914 6.249 1.00 95.25 95 LEU A N 1
ATOM 711 C CA . LEU A 1 95 ? -10.721 -6.395 5.615 1.00 95.25 95 LEU A CA 1
ATOM 712 C C . LEU A 1 95 ? -11.408 -7.452 4.739 1.00 95.25 95 LEU A C 1
ATOM 714 O O . LEU A 1 95 ? -12.631 -7.593 4.797 1.00 95.25 95 LEU A O 1
ATOM 718 N N . GLU A 1 96 ? -10.642 -8.198 3.942 1.00 96.06 96 GLU A N 1
ATOM 719 C CA . GLU A 1 96 ? -11.155 -9.292 3.113 1.00 96.06 96 GLU A CA 1
ATOM 720 C C . GLU A 1 96 ? -11.806 -10.378 3.970 1.00 96.06 96 GLU A C 1
ATOM 722 O O . GLU A 1 96 ? -12.927 -10.802 3.681 1.00 96.06 96 GLU A O 1
ATOM 727 N N . ASP A 1 97 ? -11.146 -10.775 5.05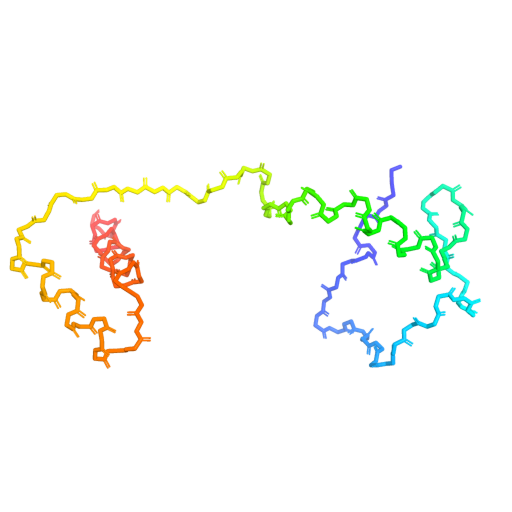5 1.00 97.25 97 ASP A N 1
ATOM 728 C CA . ASP A 1 97 ? -11.654 -11.741 6.022 1.00 97.25 97 ASP A CA 1
ATOM 729 C C . ASP A 1 97 ? -12.947 -11.274 6.682 1.00 97.25 97 ASP A C 1
ATOM 731 O O . ASP A 1 97 ? -13.919 -12.032 6.756 1.00 97.25 97 ASP A O 1
ATOM 735 N N . TYR A 1 98 ? -12.986 -10.019 7.134 1.00 96.38 98 TYR A N 1
ATOM 736 C CA . TYR A 1 98 ? -14.174 -9.443 7.747 1.00 96.38 98 TYR A CA 1
ATOM 737 C C . TYR A 1 98 ? -15.356 -9.453 6.773 1.00 96.38 98 TYR A C 1
ATOM 739 O O . TYR A 1 98 ? -16.434 -9.943 7.117 1.00 96.38 98 TYR A O 1
ATOM 747 N N . ILE A 1 99 ? -15.151 -8.992 5.535 1.00 96.94 99 ILE A N 1
ATOM 748 C CA . ILE A 1 99 ? -16.190 -8.998 4.498 1.00 96.94 99 ILE A CA 1
ATOM 749 C C . ILE A 1 99 ? -16.636 -10.429 4.188 1.00 96.94 99 ILE A C 1
ATOM 751 O O . ILE A 1 99 ? -17.836 -10.679 4.088 1.00 96.94 99 ILE A O 1
ATOM 755 N N . ARG A 1 100 ? -15.703 -11.378 4.053 1.00 96.44 100 ARG A N 1
ATOM 756 C CA . ARG A 1 100 ? -16.015 -12.782 3.749 1.00 96.44 100 ARG A CA 1
ATOM 757 C C . ARG A 1 100 ? -16.910 -13.399 4.824 1.00 96.44 100 ARG A C 1
ATOM 759 O O . ARG A 1 100 ? -17.904 -14.031 4.483 1.00 96.44 100 ARG A O 1
ATOM 766 N N . ARG A 1 101 ? -16.602 -13.154 6.103 1.00 96.69 101 ARG A N 1
ATOM 767 C CA . ARG A 1 101 ? -17.396 -13.639 7.247 1.00 96.69 101 ARG A CA 1
ATOM 768 C C . ARG A 1 101 ? -18.810 -13.053 7.283 1.00 96.69 101 ARG A C 1
ATOM 770 O O . ARG A 1 101 ? -19.716 -13.733 7.739 1.00 96.69 101 ARG A O 1
ATOM 777 N N . HIS A 1 102 ? -19.006 -11.829 6.792 1.00 95.81 102 HIS A N 1
ATOM 778 C CA . HIS A 1 102 ? -20.305 -11.140 6.843 1.00 95.81 102 HIS A CA 1
ATOM 779 C C . HIS A 1 102 ? -21.130 -11.259 5.557 1.00 95.81 102 HIS A C 1
ATOM 781 O O . HIS A 1 102 ? -22.330 -11.022 5.592 1.00 95.81 102 HIS A O 1
ATOM 787 N N . LYS A 1 103 ? -20.518 -11.620 4.424 1.00 89.44 103 LYS A N 1
ATOM 788 C CA . LYS A 1 103 ? -21.239 -11.928 3.176 1.00 89.44 103 LYS A CA 1
ATOM 789 C C . LYS A 1 103 ? -21.778 -13.358 3.118 1.00 89.44 103 LYS A C 1
ATOM 791 O O . LYS A 1 103 ? -22.588 -13.649 2.246 1.00 89.44 103 LYS A O 1
ATOM 796 N N . ALA A 1 104 ? -21.280 -14.244 3.978 1.00 61.91 104 ALA A N 1
ATOM 797 C CA . ALA A 1 104 ? -21.724 -15.632 4.074 1.00 61.91 104 ALA A CA 1
ATOM 798 C C . ALA A 1 104 ? -22.915 -15.835 5.040 1.00 61.91 104 ALA A C 1
ATOM 800 O O . ALA A 1 104 ? -23.347 -16.974 5.205 1.00 61.91 104 ALA A O 1
ATOM 801 N N . SER A 1 105 ? -23.421 -14.754 5.652 1.00 52.44 105 SER A N 1
ATOM 802 C CA . SER A 1 105 ? -24.632 -14.716 6.489 1.00 52.44 105 SER A CA 1
ATOM 803 C C . SER A 1 105 ? -25.807 -14.074 5.765 1.00 52.44 105 SER A C 1
ATOM 805 O O . SER A 1 105 ? -25.559 -13.180 4.924 1.00 52.44 105 SER A O 1
#

Secondary structure (DSSP, 8-state):
---GGGG---TT-----SPP-TTTS--B-TTSPBP-HHHHHHHHHHHTTS----TTS--S---------HHHHHHHHHHHHHHTS-HHHHHHHHHHHHHHHHH--

Sequence (105 aa):
MTDTKKYRVTDDSQLVEAEADLDKGQHTWPDGRPMTEQNTAEYTAQRKSAGRPSLNGAGSSPSVAFRLTAQLRSDADALAAEEGRPVSAIAREALEDYIRRHKAS

Mean predicted aligned error: 14.77 Å

Solvent-accessible surface area (backbone atoms only — not comparable to full-atom values): 6915 Å² total; per-residue (Å²): 133,82,76,66,71,82,73,62,83,52,96,84,54,87,75,76,90,65,84,81,57,37,77,80,44,98,42,60,44,99,86,67,47,76,41,31,59,66,61,52,49,52,57,49,58,72,42,65,80,58,65,84,77,48,99,77,75,59,79,74,79,92,82,84,87,82,91,71,54,73,64,61,50,51,53,43,52,51,52,19,62,75,71,74,43,60,51,69,55,57,54,47,51,54,50,52,50,52,50,54,66,59,68,78,103

Radius of gyration: 23.56 Å; Cα contacts (8 Å, |Δi|>4): 33; chains: 1; bounding box: 42×35×63 Å